Protein AF-B7IIG4-F1 (afdb_monomer_lite)

Structure (mmCIF, N/CA/C/O backbone):
data_AF-B7IIG4-F1
#
_entry.id   AF-B7IIG4-F1
#
loop_
_atom_site.group_PDB
_atom_site.id
_atom_site.type_symbol
_atom_site.label_atom_id
_atom_site.label_alt_id
_atom_site.label_comp_id
_atom_site.label_asym_id
_atom_site.label_entity_id
_atom_site.label_seq_id
_atom_site.pdbx_PDB_ins_code
_atom_site.Cartn_x
_atom_site.Cartn_y
_atom_site.Cartn_z
_atom_site.occupancy
_atom_site.B_iso_or_equiv
_atom_site.auth_seq_id
_atom_site.auth_comp_id
_atom_site.auth_asym_id
_atom_site.auth_atom_id
_atom_site.pdbx_PDB_model_num
ATOM 1 N N . MET A 1 1 ? 17.057 -12.078 -2.346 1.00 82.81 1 MET A N 1
ATOM 2 C CA . MET A 1 1 ? 15.701 -12.049 -1.763 1.00 82.81 1 MET A CA 1
ATOM 3 C C . MET A 1 1 ? 15.748 -11.165 -0.547 1.00 82.81 1 MET A C 1
ATOM 5 O O . MET A 1 1 ? 16.551 -11.424 0.345 1.00 82.81 1 MET A O 1
ATOM 9 N N . TYR A 1 2 ? 14.882 -10.170 -0.540 1.00 86.12 2 TYR A N 1
ATOM 10 C CA . TYR A 1 2 ? 14.729 -9.202 0.522 1.00 86.12 2 TYR A CA 1
ATOM 11 C C . TYR A 1 2 ? 13.245 -9.091 0.898 1.00 86.12 2 TYR A C 1
ATOM 13 O O . TYR A 1 2 ? 12.359 -9.374 0.085 1.00 86.12 2 TYR A O 1
ATOM 21 N N . VAL A 1 3 ? 12.976 -8.791 2.170 1.00 89.12 3 VAL A N 1
ATOM 22 C CA . VAL A 1 3 ? 11.617 -8.622 2.689 1.00 89.12 3 VAL A CA 1
ATOM 23 C C . VAL A 1 3 ? 11.597 -7.425 3.622 1.00 89.12 3 VAL A C 1
ATOM 25 O O . VAL A 1 3 ? 12.210 -7.466 4.690 1.00 89.12 3 VAL A O 1
ATOM 28 N N . TYR A 1 4 ? 10.823 -6.410 3.252 1.00 90.12 4 TYR A N 1
ATOM 29 C CA . TYR A 1 4 ? 10.506 -5.282 4.119 1.00 90.12 4 TYR A CA 1
ATOM 30 C C . TYR A 1 4 ? 9.110 -5.456 4.719 1.00 90.12 4 TYR A C 1
ATOM 32 O O . TYR A 1 4 ? 8.182 -5.952 4.073 1.00 90.12 4 TYR A O 1
ATOM 40 N N . ILE A 1 5 ? 8.962 -5.057 5.984 1.00 93.44 5 ILE A N 1
ATOM 41 C CA . ILE A 1 5 ? 7.714 -5.177 6.731 1.00 93.44 5 ILE A CA 1
ATOM 42 C C . ILE A 1 5 ? 7.392 -3.845 7.397 1.00 93.44 5 ILE A C 1
ATOM 44 O O . ILE A 1 5 ? 8.196 -3.308 8.157 1.00 93.44 5 ILE A O 1
ATOM 48 N N . GLY A 1 6 ? 6.167 -3.369 7.191 1.00 93.62 6 GLY A N 1
ATOM 49 C CA . GLY A 1 6 ? 5.670 -2.150 7.810 1.00 93.62 6 GLY A CA 1
ATOM 50 C C . GLY A 1 6 ? 4.236 -2.279 8.307 1.00 93.62 6 GLY A C 1
ATOM 51 O O . GLY A 1 6 ? 3.466 -3.146 7.895 1.00 93.62 6 GLY A O 1
ATOM 52 N N . ASN A 1 7 ? 3.859 -1.413 9.238 1.00 94.25 7 ASN A N 1
ATOM 53 C CA . ASN A 1 7 ? 2.517 -1.350 9.796 1.00 94.25 7 ASN A CA 1
ATOM 54 C C . ASN A 1 7 ? 1.768 -0.143 9.232 1.00 94.25 7 ASN A C 1
ATOM 56 O O . ASN A 1 7 ? 2.245 0.985 9.332 1.00 94.25 7 ASN A O 1
ATOM 60 N N . VAL A 1 8 ? 0.567 -0.340 8.697 1.00 95.00 8 VAL A N 1
ATOM 61 C CA . VAL A 1 8 ? -0.238 0.768 8.178 1.00 95.00 8 VAL A CA 1
ATOM 62 C C . VAL A 1 8 ? -1.647 0.753 8.754 1.00 95.00 8 VAL A C 1
ATOM 64 O O . VAL A 1 8 ? -2.342 -0.266 8.785 1.00 95.00 8 VAL A O 1
ATOM 67 N N . LYS A 1 9 ? -2.086 1.926 9.214 1.00 94.81 9 LYS A N 1
ATOM 68 C CA . LYS A 1 9 ? -3.455 2.172 9.663 1.00 94.81 9 LYS A CA 1
ATOM 69 C C . LYS A 1 9 ? -4.178 3.007 8.616 1.00 94.81 9 LYS A C 1
ATOM 71 O O . LYS A 1 9 ? -3.787 4.139 8.351 1.00 94.81 9 LYS A O 1
ATOM 76 N N . ILE A 1 10 ? -5.271 2.470 8.086 1.00 93.88 10 ILE A N 1
ATOM 77 C CA . ILE A 1 10 ? -6.146 3.155 7.131 1.00 93.88 10 ILE A CA 1
ATOM 78 C C . ILE A 1 10 ? -7.539 3.212 7.756 1.00 93.88 10 ILE A C 1
ATOM 80 O O . ILE A 1 10 ? -8.202 2.183 7.941 1.00 93.88 10 ILE A O 1
ATOM 84 N N . ARG A 1 11 ? -7.965 4.413 8.165 1.00 90.31 11 ARG A N 1
ATOM 85 C CA . ARG A 1 11 ? -9.134 4.628 9.043 1.00 90.31 11 ARG A CA 1
ATOM 86 C C . ARG A 1 11 ? -9.069 3.734 10.289 1.00 90.31 11 ARG A C 1
ATOM 88 O O . ARG A 1 11 ? -8.120 3.817 11.060 1.00 90.31 11 ARG A O 1
ATOM 95 N N . ASN A 1 12 ? -10.062 2.865 10.483 1.00 90.94 12 ASN A N 1
ATOM 96 C CA . ASN A 1 12 ? -10.166 1.938 11.614 1.00 90.94 12 ASN A CA 1
ATOM 97 C C . ASN A 1 12 ? -9.724 0.513 11.237 1.00 90.94 12 ASN A C 1
ATOM 99 O O . ASN A 1 12 ? -10.169 -0.458 11.845 1.00 90.94 12 ASN A O 1
ATOM 103 N N . ARG A 1 13 ? -8.903 0.370 10.193 1.00 94.62 13 ARG A N 1
ATOM 104 C CA . ARG A 1 13 ? -8.348 -0.911 9.747 1.00 94.62 13 ARG A CA 1
ATOM 105 C C . ARG A 1 13 ? -6.835 -0.863 9.857 1.00 94.62 13 ARG A C 1
ATOM 107 O O . ARG A 1 13 ? -6.228 0.175 9.605 1.00 94.62 13 ARG A O 1
ATOM 114 N N . PHE A 1 14 ? -6.257 -1.999 10.210 1.00 96.88 14 PHE A N 1
ATOM 115 C CA . PHE A 1 14 ? -4.827 -2.163 10.393 1.00 96.88 14 PHE A CA 1
ATOM 116 C C . PHE A 1 14 ? -4.338 -3.223 9.419 1.00 96.88 14 PHE A C 1
ATOM 118 O O . PHE A 1 14 ? -5.029 -4.219 9.179 1.00 96.88 14 PHE A O 1
ATOM 125 N N . PHE A 1 15 ? -3.163 -2.993 8.851 1.00 97.25 15 PHE A N 1
ATOM 126 C CA . PHE A 1 15 ? -2.540 -3.904 7.912 1.00 97.25 15 PHE A CA 1
ATOM 127 C C . PHE A 1 15 ? -1.053 -4.045 8.223 1.00 97.25 15 PHE A C 1
ATOM 129 O O . PHE A 1 15 ? -0.393 -3.080 8.610 1.00 97.25 15 PHE A O 1
ATOM 136 N N . LEU A 1 16 ? -0.548 -5.256 8.023 1.00 96.88 16 LEU A N 1
ATOM 137 C CA . LEU A 1 16 ? 0.864 -5.521 7.823 1.00 96.88 16 LEU A CA 1
ATOM 138 C C . LEU A 1 16 ? 1.144 -5.397 6.325 1.00 96.88 16 LEU A C 1
ATOM 140 O O . LEU A 1 16 ? 0.565 -6.142 5.534 1.00 96.88 16 LEU A O 1
ATOM 144 N N . LEU A 1 17 ? 1.984 -4.448 5.944 1.00 96.00 17 LEU A N 1
ATOM 145 C CA . LEU A 1 17 ? 2.541 -4.346 4.605 1.00 96.00 17 LEU A CA 1
ATOM 146 C C . LEU A 1 17 ? 3.790 -5.219 4.553 1.00 96.00 17 LEU A C 1
ATOM 148 O O . LEU A 1 17 ? 4.648 -5.115 5.428 1.00 96.00 17 LEU A O 1
ATOM 152 N N . VAL A 1 18 ? 3.873 -6.072 3.539 1.00 95.25 18 VAL A N 1
ATOM 153 C CA . VAL A 1 18 ? 5.060 -6.866 3.226 1.00 95.25 18 VAL A CA 1
ATOM 154 C C . VAL A 1 18 ? 5.473 -6.550 1.791 1.00 95.25 18 VAL A C 1
ATOM 156 O O . VAL A 1 18 ? 4.686 -6.807 0.879 1.00 95.25 18 VAL A O 1
ATOM 159 N N . LYS A 1 19 ? 6.675 -5.997 1.598 1.00 92.94 19 LYS A N 1
ATOM 160 C CA . LYS A 1 19 ? 7.352 -5.950 0.292 1.00 92.94 19 LYS A CA 1
ATOM 161 C C . LYS A 1 19 ? 8.148 -7.240 0.159 1.00 92.94 19 LYS A C 1
ATOM 163 O O . LYS A 1 19 ? 8.873 -7.620 1.080 1.00 92.94 19 LYS A O 1
ATOM 168 N N . ILE A 1 20 ? 7.963 -7.937 -0.951 1.00 91.06 20 ILE A N 1
ATOM 169 C CA . ILE A 1 20 ? 8.730 -9.124 -1.314 1.00 91.06 20 ILE A CA 1
ATOM 170 C C . ILE A 1 20 ? 9.510 -8.767 -2.560 1.00 91.06 20 ILE A C 1
ATOM 172 O O . ILE A 1 20 ? 8.905 -8.442 -3.580 1.00 91.06 20 ILE A O 1
ATOM 176 N N . GLU A 1 21 ? 10.824 -8.907 -2.473 1.00 90.25 21 GLU A N 1
ATOM 177 C CA . GLU A 1 21 ? 11.713 -8.641 -3.587 1.00 90.25 21 GLU A CA 1
ATOM 178 C C . GLU A 1 21 ? 12.645 -9.829 -3.823 1.00 90.25 21 GLU A C 1
ATOM 180 O O . GLU A 1 21 ? 13.285 -10.370 -2.907 1.00 90.25 21 GLU A O 1
ATOM 185 N N . VAL A 1 22 ? 12.686 -10.301 -5.063 1.00 91.88 22 VAL A N 1
ATOM 186 C CA . VAL A 1 22 ? 13.485 -11.454 -5.466 1.00 91.88 22 VAL A CA 1
ATOM 187 C C . VAL A 1 22 ? 14.119 -11.179 -6.815 1.00 91.88 22 VAL A C 1
ATOM 189 O O . VAL A 1 22 ? 13.447 -11.253 -7.837 1.00 91.88 22 VAL A O 1
ATOM 192 N N . GLU A 1 23 ? 15.434 -11.001 -6.812 1.00 92.81 23 GLU A N 1
ATOM 193 C CA . GLU A 1 23 ? 16.239 -10.972 -8.027 1.00 92.81 23 GLU A CA 1
ATOM 194 C C . GLU A 1 23 ? 17.182 -12.178 -8.083 1.00 92.81 23 GLU A C 1
ATOM 196 O O . GLU A 1 23 ? 18.032 -12.372 -7.209 1.00 92.81 23 GLU A O 1
ATOM 201 N N . VAL A 1 24 ? 17.004 -13.037 -9.092 1.00 95.19 24 VAL A N 1
ATOM 202 C CA . VAL A 1 24 ? 17.863 -14.201 -9.355 1.00 95.19 24 VAL A CA 1
ATOM 203 C C . VAL A 1 24 ? 17.999 -14.410 -10.864 1.00 95.19 24 VAL A C 1
ATOM 205 O O . VAL A 1 24 ? 17.063 -14.840 -11.540 1.00 95.19 24 VAL A O 1
ATOM 208 N N . GLY A 1 25 ? 19.194 -14.164 -11.405 1.00 94.19 25 GLY A N 1
ATOM 209 C CA . GLY A 1 25 ? 19.458 -14.311 -12.838 1.00 94.19 25 GLY A CA 1
ATOM 210 C C . GLY A 1 25 ? 18.644 -13.312 -13.662 1.00 94.19 25 GLY A C 1
ATOM 211 O O . GLY A 1 25 ? 18.840 -12.112 -13.533 1.00 94.19 25 GLY A O 1
ATOM 212 N N . ASN A 1 26 ? 17.746 -13.807 -14.516 1.00 94.31 26 ASN A N 1
ATOM 213 C CA . ASN A 1 26 ? 16.831 -12.990 -15.323 1.00 94.31 26 ASN A CA 1
ATOM 214 C C . ASN A 1 26 ? 15.415 -12.884 -14.724 1.00 94.31 26 ASN A C 1
ATOM 216 O O . ASN A 1 26 ? 14.489 -12.474 -15.424 1.00 94.31 26 ASN A O 1
ATOM 220 N N . VAL A 1 27 ? 15.229 -13.316 -13.475 1.00 92.81 27 VAL A N 1
ATOM 221 C CA . VAL A 1 27 ? 13.958 -13.227 -12.753 1.00 92.81 27 VAL A CA 1
ATOM 222 C C . VAL A 1 27 ? 14.059 -12.100 -11.737 1.00 92.81 27 VAL A C 1
ATOM 224 O O . VAL A 1 27 ? 14.892 -12.180 -10.839 1.00 92.81 27 VAL A O 1
ATOM 227 N N . ALA A 1 28 ? 13.183 -11.107 -11.871 1.00 91.25 28 ALA A N 1
ATOM 228 C CA . ALA A 1 28 ? 12.936 -10.064 -10.884 1.00 91.25 28 ALA A CA 1
ATOM 229 C C . ALA A 1 28 ? 11.454 -10.122 -10.484 1.00 91.25 28 ALA A C 1
ATOM 231 O O . ALA A 1 28 ? 10.572 -10.175 -11.347 1.00 91.25 28 ALA A O 1
ATOM 232 N N . ILE A 1 29 ? 11.183 -10.191 -9.184 1.00 88.56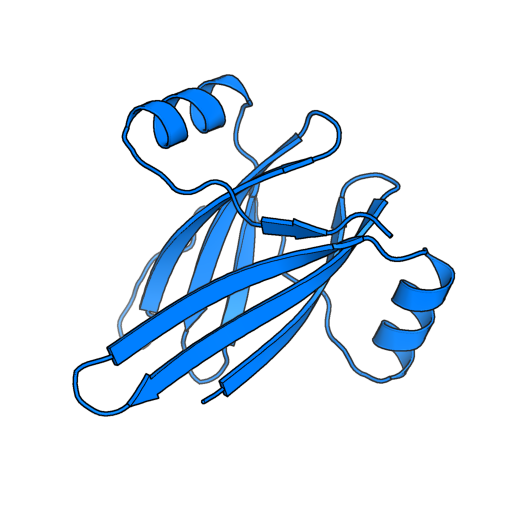 29 ILE A N 1
ATOM 233 C CA . ILE A 1 29 ? 9.838 -10.159 -8.607 1.00 88.56 29 ILE A CA 1
ATOM 234 C C . ILE A 1 29 ? 9.831 -9.064 -7.564 1.00 88.56 29 ILE A C 1
ATOM 236 O O . ILE A 1 29 ? 10.612 -9.130 -6.621 1.00 88.56 29 ILE A O 1
ATOM 240 N N . GLU A 1 30 ? 8.882 -8.149 -7.698 1.00 89.62 30 GLU A N 1
ATOM 241 C CA . GLU A 1 30 ? 8.614 -7.129 -6.703 1.00 89.62 30 GLU A CA 1
ATOM 242 C C . GLU A 1 30 ? 7.102 -7.030 -6.466 1.00 89.62 30 GLU A C 1
ATOM 244 O O . GLU A 1 30 ? 6.301 -6.772 -7.381 1.00 89.62 30 GLU A O 1
ATOM 249 N N . GLU A 1 31 ? 6.698 -7.325 -5.232 1.00 89.25 31 GLU A N 1
ATOM 250 C CA . GLU A 1 31 ? 5.296 -7.440 -4.845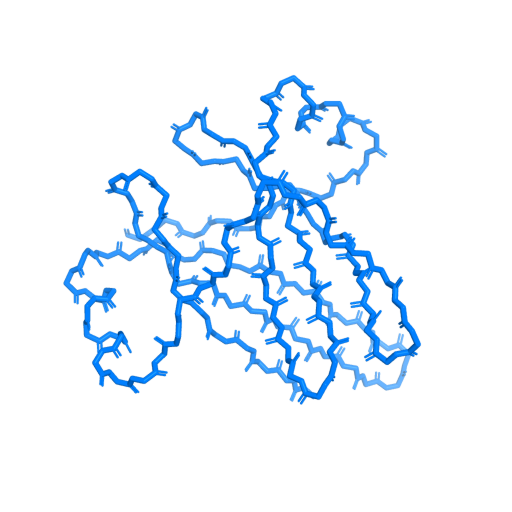 1.00 89.25 31 GLU A CA 1
ATOM 251 C C . GLU A 1 31 ? 5.030 -6.832 -3.469 1.00 89.25 31 GLU A C 1
ATOM 253 O O . GLU A 1 31 ? 5.725 -7.110 -2.492 1.00 89.25 31 GLU A O 1
ATOM 258 N N . PHE A 1 32 ? 3.946 -6.060 -3.381 1.00 94.31 32 PHE A N 1
ATOM 259 C CA . PHE A 1 32 ? 3.457 -5.472 -2.138 1.00 94.31 32 PHE A CA 1
ATOM 260 C C . PHE A 1 32 ? 2.168 -6.169 -1.704 1.00 94.31 32 PHE A C 1
ATOM 262 O O . PHE A 1 32 ? 1.145 -6.149 -2.402 1.00 94.31 32 PHE A O 1
ATOM 269 N N . VAL A 1 33 ? 2.198 -6.761 -0.511 1.00 95.94 33 VAL A N 1
ATOM 270 C CA . VAL A 1 33 ? 1.081 -7.510 0.067 1.00 95.94 33 VAL A CA 1
ATOM 271 C C . VAL A 1 33 ? 0.598 -6.833 1.344 1.00 95.94 33 VAL A C 1
ATOM 273 O O . VAL A 1 33 ? 1.347 -6.653 2.299 1.00 95.94 33 VAL A O 1
ATOM 276 N N . PHE A 1 34 ? -0.691 -6.503 1.383 1.00 97.31 34 PHE A N 1
ATOM 277 C CA . PHE A 1 34 ? -1.361 -5.914 2.538 1.00 97.31 34 PHE A CA 1
ATOM 278 C C . PHE A 1 34 ? -2.166 -6.985 3.272 1.00 97.31 34 PHE A C 1
ATOM 280 O O . PHE A 1 34 ? -3.238 -7.400 2.829 1.00 97.31 34 PHE A O 1
ATOM 287 N N . ILE A 1 35 ? -1.677 -7.430 4.423 1.00 97.56 35 ILE A N 1
ATOM 288 C CA . ILE A 1 35 ? -2.338 -8.438 5.252 1.00 97.56 35 ILE A CA 1
ATOM 289 C C . ILE A 1 35 ? -3.144 -7.721 6.325 1.00 97.56 35 ILE A C 1
ATOM 291 O O . ILE A 1 35 ? -2.585 -7.014 7.160 1.00 97.56 35 ILE A O 1
ATOM 295 N N . ARG A 1 36 ? -4.465 -7.896 6.331 1.00 97.38 36 ARG A N 1
ATOM 296 C CA . ARG A 1 36 ? -5.323 -7.323 7.370 1.00 97.38 36 ARG A CA 1
ATOM 297 C C . ARG A 1 36 ? -4.967 -7.929 8.726 1.00 97.38 36 ARG A C 1
ATOM 299 O O . ARG A 1 36 ? -4.892 -9.144 8.863 1.00 97.38 36 ARG A O 1
ATOM 306 N N . ILE A 1 37 ? -4.791 -7.077 9.727 1.00 97.44 37 ILE A N 1
ATOM 307 C CA . ILE A 1 37 ? -4.502 -7.476 11.105 1.00 97.44 37 ILE A CA 1
ATOM 308 C C . ILE A 1 37 ? -5.451 -6.766 12.070 1.00 97.44 37 ILE A C 1
ATOM 310 O O . ILE A 1 37 ? -6.091 -5.761 11.739 1.00 97.44 37 ILE A O 1
ATOM 314 N N . SER A 1 38 ? -5.568 -7.306 13.275 1.00 97.12 38 SER A N 1
ATOM 315 C CA . SER A 1 38 ? -6.258 -6.645 14.377 1.00 97.12 38 SER A CA 1
ATOM 316 C C . SER A 1 38 ? -5.452 -5.453 14.901 1.00 97.12 38 SER A C 1
ATOM 318 O O . SER A 1 38 ? -4.235 -5.362 14.733 1.00 97.12 38 SER A O 1
ATOM 320 N N . GLU A 1 39 ? -6.127 -4.542 15.604 1.00 96.94 39 GLU A N 1
ATOM 321 C CA . GLU A 1 39 ? -5.447 -3.461 16.325 1.00 96.94 39 GLU A CA 1
ATOM 322 C C . GLU A 1 39 ? -4.444 -4.003 17.354 1.00 96.94 39 GLU A C 1
ATOM 324 O O . GLU A 1 39 ? -3.366 -3.437 17.527 1.00 96.94 39 GLU A O 1
ATOM 329 N N . GLN A 1 40 ? -4.786 -5.108 18.024 1.00 97.50 40 GLN A N 1
ATOM 330 C CA . GLN A 1 40 ? -3.919 -5.730 19.019 1.00 97.50 40 GLN A CA 1
ATOM 331 C C . GLN A 1 40 ? -2.630 -6.254 18.378 1.00 97.50 40 GLN A C 1
ATOM 333 O O . GLN A 1 40 ? -1.548 -5.954 18.873 1.00 97.50 40 GLN A O 1
ATOM 338 N N . GLU A 1 41 ? -2.731 -6.972 17.255 1.00 97.81 41 GLU A N 1
ATOM 339 C CA . GLU A 1 41 ? -1.565 -7.431 16.488 1.00 97.81 41 GLU A CA 1
ATOM 340 C C . GLU A 1 41 ? -0.724 -6.248 16.001 1.00 97.81 41 GLU A C 1
ATOM 342 O O . GLU A 1 41 ? 0.495 -6.259 16.155 1.00 97.81 41 GLU A O 1
ATOM 347 N N . ALA A 1 42 ? -1.361 -5.189 15.493 1.00 96.75 42 ALA A N 1
ATOM 348 C CA . ALA A 1 42 ? -0.654 -3.993 15.050 1.00 96.75 42 ALA A CA 1
ATOM 349 C C . ALA A 1 42 ? 0.145 -3.338 16.188 1.00 96.75 42 ALA A C 1
ATOM 351 O O . ALA A 1 42 ? 1.304 -2.972 16.001 1.00 96.75 42 ALA A O 1
ATOM 352 N N . ARG A 1 43 ? -0.447 -3.224 17.382 1.00 96.44 43 ARG A N 1
ATOM 353 C CA . ARG A 1 43 ? 0.238 -2.710 18.578 1.00 96.44 43 ARG A CA 1
ATOM 354 C C . ARG A 1 43 ? 1.394 -3.612 19.000 1.00 96.44 43 ARG A C 1
ATOM 356 O O . ARG A 1 43 ? 2.465 -3.097 19.302 1.00 96.44 43 ARG A O 1
ATOM 363 N N . THR A 1 44 ? 1.201 -4.930 18.992 1.00 97.75 44 THR A N 1
ATOM 364 C CA . THR A 1 44 ? 2.263 -5.893 19.312 1.00 97.75 44 THR A CA 1
ATOM 365 C C . THR A 1 44 ? 3.445 -5.765 18.350 1.00 97.75 44 THR A C 1
ATOM 367 O O . THR A 1 44 ? 4.584 -5.723 18.804 1.00 97.75 44 THR A O 1
ATOM 370 N N . LEU A 1 45 ? 3.191 -5.627 17.046 1.00 96.50 45 LEU A N 1
ATOM 371 C CA . LEU A 1 45 ? 4.241 -5.441 16.039 1.00 96.50 45 LEU A CA 1
ATOM 372 C C . LEU A 1 45 ? 4.996 -4.119 16.221 1.00 96.50 45 LEU A C 1
ATOM 374 O O . LEU A 1 45 ? 6.221 -4.109 16.152 1.00 96.50 45 LEU A O 1
ATOM 378 N N . LEU A 1 46 ? 4.283 -3.028 16.525 1.00 94.81 46 LEU A N 1
ATOM 379 C CA . LEU A 1 46 ? 4.902 -1.732 16.826 1.00 94.81 46 LEU A CA 1
ATOM 380 C C . LEU A 1 46 ? 5.821 -1.805 18.054 1.00 94.81 46 LEU A C 1
ATOM 382 O O . LEU A 1 46 ? 6.922 -1.267 18.030 1.00 94.81 46 LEU A O 1
ATOM 386 N N . VAL A 1 47 ? 5.393 -2.489 19.121 1.00 96.31 47 VAL A N 1
ATOM 387 C CA . VAL A 1 47 ? 6.230 -2.721 20.315 1.00 96.31 47 VAL A CA 1
ATOM 388 C C . VAL A 1 47 ? 7.443 -3.595 19.984 1.00 96.31 47 VAL A C 1
ATOM 390 O O . VAL A 1 47 ? 8.513 -3.391 20.548 1.00 96.31 47 VAL A O 1
ATOM 393 N N . GLY A 1 48 ? 7.291 -4.533 19.047 1.00 95.50 48 GLY A N 1
ATOM 394 C CA . GLY A 1 48 ? 8.373 -5.369 18.527 1.00 95.50 48 GLY A CA 1
ATOM 395 C C . GLY A 1 48 ? 9.345 -4.657 17.578 1.00 95.50 48 GLY A C 1
ATOM 396 O O . GLY A 1 48 ? 10.261 -5.305 17.085 1.00 95.50 48 GLY A O 1
ATOM 397 N N . GLY A 1 49 ? 9.163 -3.358 17.314 1.00 93.81 49 GLY A N 1
ATOM 398 C CA . GLY A 1 49 ? 10.063 -2.555 16.481 1.00 93.81 49 GLY A CA 1
ATOM 399 C C . GLY A 1 49 ? 9.698 -2.488 14.996 1.00 93.81 49 GLY A C 1
ATOM 400 O O . GLY A 1 49 ? 10.405 -1.824 14.243 1.00 93.81 49 GLY A O 1
ATOM 401 N N . ILE A 1 50 ? 8.595 -3.108 14.560 1.00 93.31 50 ILE A N 1
ATOM 402 C CA . ILE A 1 50 ? 8.099 -2.942 13.186 1.00 93.31 50 ILE A CA 1
ATOM 403 C C . ILE A 1 50 ? 7.556 -1.525 13.027 1.00 93.31 50 ILE A C 1
ATOM 405 O O . ILE A 1 50 ? 6.630 -1.125 13.737 1.00 93.31 50 ILE A O 1
ATOM 409 N N . GLN A 1 51 ? 8.130 -0.768 12.097 1.00 90.25 51 GLN A N 1
ATOM 410 C CA . GLN A 1 51 ? 7.808 0.643 11.919 1.00 90.25 51 GLN A CA 1
ATOM 411 C C . GLN A 1 51 ? 6.454 0.858 11.238 1.00 90.25 51 GLN A C 1
ATOM 413 O O . GLN A 1 51 ? 5.848 -0.059 10.680 1.00 90.25 51 GLN A O 1
ATOM 418 N N . ARG A 1 52 ? 5.954 2.095 11.305 1.00 92.00 52 ARG A N 1
ATOM 419 C CA . ARG A 1 52 ? 4.775 2.496 10.535 1.00 92.00 52 ARG A CA 1
ATOM 420 C C . ARG A 1 52 ? 5.191 2.864 9.119 1.00 92.00 52 ARG A C 1
ATOM 422 O O . ARG A 1 52 ? 6.169 3.580 8.967 1.00 92.00 52 ARG A O 1
ATOM 429 N N . CYS A 1 53 ? 4.412 2.446 8.129 1.00 91.88 53 CYS A N 1
ATOM 430 C CA . CYS A 1 53 ? 4.568 2.947 6.766 1.00 91.88 53 CYS A CA 1
ATOM 431 C C . CYS A 1 53 ? 4.189 4.429 6.696 1.00 91.88 53 CYS A C 1
ATOM 433 O O . CYS A 1 53 ? 3.288 4.885 7.417 1.00 91.88 53 CYS A O 1
ATOM 435 N N . THR A 1 54 ? 4.808 5.152 5.770 1.00 92.75 54 THR A N 1
ATOM 436 C CA . THR A 1 54 ? 4.492 6.556 5.526 1.00 92.75 54 THR A CA 1
ATOM 437 C C . THR A 1 54 ? 3.238 6.699 4.672 1.00 92.75 54 THR A C 1
ATOM 439 O O . THR A 1 54 ? 3.090 6.097 3.610 1.00 92.75 54 THR A O 1
ATOM 442 N N . ILE A 1 55 ? 2.314 7.543 5.140 1.00 93.81 55 ILE A N 1
ATOM 443 C CA . ILE A 1 55 ? 1.210 8.064 4.331 1.00 93.81 55 ILE A CA 1
ATOM 444 C C . ILE A 1 55 ? 1.508 9.537 4.077 1.00 93.81 55 ILE A C 1
ATOM 446 O O . ILE A 1 55 ? 1.523 10.338 5.012 1.00 93.81 55 ILE A O 1
ATOM 450 N N . SER A 1 56 ? 1.733 9.891 2.816 1.00 94.19 56 SER A N 1
ATOM 451 C CA . SER A 1 56 ? 2.116 11.240 2.404 1.00 94.19 56 SER A CA 1
ATOM 452 C C . SER A 1 56 ? 1.079 11.829 1.458 1.00 94.19 56 SER A C 1
ATOM 454 O O . SER A 1 56 ? 0.612 11.166 0.541 1.00 94.19 56 SER A O 1
ATOM 456 N N . ASN A 1 57 ? 0.747 13.108 1.629 1.00 93.44 57 ASN A N 1
ATOM 457 C CA . ASN A 1 57 ? -0.106 13.829 0.675 1.00 93.44 57 ASN A CA 1
ATOM 458 C C . ASN A 1 57 ? 0.656 14.276 -0.585 1.00 93.44 57 ASN A C 1
ATOM 460 O O . ASN A 1 57 ? 0.061 14.857 -1.493 1.00 93.44 57 ASN A O 1
ATOM 464 N N . CYS A 1 58 ? 1.965 14.037 -0.630 1.00 91.56 58 CYS A N 1
ATOM 465 C CA . CYS A 1 58 ? 2.839 14.405 -1.731 1.00 91.56 58 CYS A CA 1
ATOM 466 C C . CYS A 1 58 ? 3.402 13.143 -2.378 1.00 91.56 58 CYS A C 1
ATOM 468 O O . CYS A 1 58 ? 3.887 12.255 -1.677 1.00 91.56 58 CYS A O 1
ATOM 470 N N . ILE A 1 59 ? 3.382 13.103 -3.711 1.00 92.19 59 ILE A N 1
ATOM 471 C CA . ILE A 1 59 ? 4.075 12.064 -4.475 1.00 92.19 59 ILE A CA 1
ATOM 472 C C . ILE A 1 59 ? 5.586 12.228 -4.234 1.00 92.19 59 ILE A C 1
A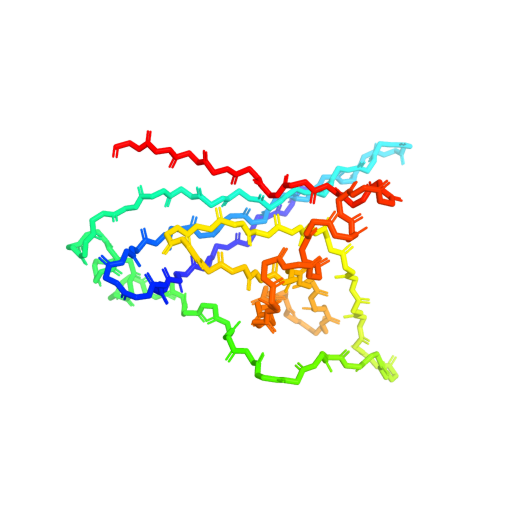TOM 474 O O . ILE A 1 59 ? 6.086 13.343 -4.451 1.00 92.19 59 ILE A O 1
ATOM 478 N N . PRO A 1 60 ? 6.292 11.179 -3.767 1.00 91.25 60 PRO A N 1
ATOM 479 C CA . PRO A 1 60 ? 7.743 11.221 -3.615 1.00 91.25 60 PRO A CA 1
ATOM 480 C C . PRO A 1 60 ? 8.408 11.503 -4.968 1.00 91.25 60 PRO A C 1
ATOM 482 O O . PRO A 1 60 ? 7.859 11.195 -6.026 1.00 91.25 60 PRO A O 1
ATOM 485 N N . ARG A 1 61 ? 9.564 12.167 -4.947 1.00 90.94 61 ARG A N 1
ATOM 486 C CA . ARG A 1 61 ? 10.302 12.518 -6.164 1.00 90.94 61 ARG A CA 1
ATOM 487 C C . ARG A 1 61 ? 11.682 11.908 -6.100 1.00 90.94 61 ARG A C 1
ATOM 489 O O . ARG A 1 61 ? 12.397 12.154 -5.129 1.00 90.94 61 ARG A O 1
ATOM 496 N N . SER A 1 62 ? 12.048 11.206 -7.163 1.00 90.62 62 SER A N 1
ATOM 497 C CA . SER A 1 62 ? 13.413 10.741 -7.340 1.00 90.62 62 SER A CA 1
ATOM 498 C C . SER A 1 62 ? 14.381 11.920 -7.341 1.00 90.62 62 SER A C 1
ATOM 500 O O . SER A 1 62 ? 14.076 12.995 -7.873 1.00 90.62 62 SER A O 1
ATOM 502 N N . HIS A 1 63 ? 15.534 11.711 -6.729 1.00 86.94 63 HIS A N 1
ATOM 503 C CA . HIS A 1 63 ? 16.695 12.596 -6.763 1.00 86.94 63 HIS A CA 1
ATOM 504 C C . HIS A 1 63 ? 17.951 11.737 -6.566 1.00 86.94 63 HIS A C 1
ATOM 506 O O . HIS A 1 63 ? 17.812 10.526 -6.483 1.00 86.94 63 HIS A O 1
ATOM 512 N N . ASP A 1 64 ? 19.136 12.350 -6.555 1.00 84.31 64 ASP A N 1
ATOM 513 C CA . ASP A 1 64 ? 20.441 11.687 -6.736 1.00 84.31 64 ASP A CA 1
ATOM 514 C C . ASP A 1 64 ? 20.564 10.267 -6.146 1.00 84.31 64 ASP A C 1
ATOM 516 O O . ASP A 1 64 ? 20.893 9.353 -6.897 1.00 84.31 64 ASP A O 1
ATOM 520 N N . ASP A 1 65 ? 20.224 10.079 -4.866 1.00 85.50 65 ASP A N 1
ATOM 521 C CA . ASP A 1 65 ? 20.344 8.796 -4.151 1.00 85.50 65 ASP A CA 1
ATOM 522 C C . ASP A 1 65 ? 18.982 8.197 -3.726 1.00 85.50 65 ASP A C 1
ATOM 524 O O . ASP A 1 65 ? 18.935 7.334 -2.857 1.00 85.50 65 ASP A O 1
ATOM 528 N N . LEU A 1 66 ? 17.867 8.682 -4.292 1.00 86.38 66 LEU A N 1
ATOM 529 C CA . LEU A 1 66 ? 16.511 8.221 -3.973 1.00 86.38 66 LEU A CA 1
ATOM 530 C C . LEU A 1 66 ? 15.788 7.745 -5.235 1.00 86.38 66 LEU A C 1
ATOM 532 O O . LEU A 1 66 ? 15.349 8.557 -6.065 1.00 86.38 66 LEU A O 1
ATOM 536 N N . GLU A 1 67 ? 15.586 6.439 -5.340 1.00 90.38 67 GLU A N 1
ATOM 537 C CA . GLU A 1 67 ? 14.746 5.826 -6.359 1.00 90.38 67 GLU A CA 1
ATOM 538 C C . GLU A 1 67 ? 13.283 5.810 -5.901 1.00 90.38 67 GLU A C 1
ATOM 540 O O . GLU A 1 67 ? 12.961 5.711 -4.718 1.00 90.38 67 GLU A O 1
ATOM 545 N N . VAL A 1 68 ? 12.367 6.024 -6.848 1.00 93.50 68 VAL A N 1
ATOM 546 C CA . VAL A 1 68 ? 10.928 6.066 -6.565 1.00 93.50 68 VAL A CA 1
ATOM 547 C C . VAL A 1 68 ? 10.206 5.316 -7.666 1.00 93.50 68 VAL A C 1
ATOM 549 O O . VAL A 1 68 ? 10.110 5.811 -8.794 1.00 93.50 68 VAL A O 1
ATOM 552 N N . GLU A 1 69 ? 9.633 4.169 -7.325 1.00 93.25 69 GLU A N 1
ATOM 553 C CA . GLU A 1 69 ? 8.865 3.347 -8.249 1.00 93.25 69 GLU A CA 1
ATOM 554 C C . GLU A 1 69 ? 7.385 3.302 -7.861 1.00 93.25 69 GLU A C 1
ATOM 556 O O . GLU A 1 69 ? 7.007 3.164 -6.701 1.00 93.25 69 GLU A O 1
ATOM 561 N N . PHE A 1 70 ? 6.499 3.434 -8.851 1.00 94.81 70 PHE A N 1
ATOM 562 C CA . PHE A 1 70 ? 5.069 3.222 -8.648 1.00 94.81 70 PHE A CA 1
ATOM 563 C C . PHE A 1 70 ? 4.718 1.739 -8.803 1.00 94.81 70 PHE A C 1
ATOM 565 O O . PHE A 1 70 ? 4.722 1.209 -9.913 1.00 94.81 70 PHE A O 1
ATOM 572 N N . ILE A 1 71 ? 4.298 1.102 -7.710 1.00 94.69 71 ILE A N 1
ATOM 573 C CA . ILE A 1 71 ? 4.099 -0.351 -7.664 1.00 94.69 71 ILE A CA 1
ATOM 574 C C . ILE A 1 71 ? 2.671 -0.759 -8.020 1.00 94.69 71 ILE A C 1
ATOM 576 O O . ILE A 1 71 ? 2.435 -1.623 -8.877 1.00 94.69 71 ILE A O 1
ATOM 580 N N . CYS A 1 72 ? 1.692 -0.187 -7.315 1.00 96.81 72 CYS A N 1
ATOM 581 C CA . CYS A 1 72 ? 0.302 -0.614 -7.410 1.00 96.81 72 CYS A CA 1
ATOM 582 C C . CYS A 1 72 ? -0.687 0.410 -6.840 1.00 96.81 72 CYS A C 1
ATOM 584 O O . CYS A 1 72 ? -0.345 1.369 -6.147 1.00 96.81 72 CYS A O 1
ATOM 586 N N . VAL A 1 73 ? -1.967 0.176 -7.128 1.00 98.25 73 VAL A N 1
ATOM 587 C CA . VAL A 1 73 ? -3.098 0.898 -6.547 1.00 98.25 73 VAL A CA 1
ATOM 588 C C . VAL A 1 73 ? -3.720 0.065 -5.428 1.00 98.25 73 VAL A C 1
ATOM 590 O O . VAL A 1 73 ? -4.239 -1.029 -5.670 1.00 98.25 73 VAL A O 1
ATOM 593 N N . LEU A 1 74 ? -3.734 0.599 -4.208 1.00 97.88 74 LEU A N 1
ATOM 594 C CA . LEU A 1 74 ? -4.444 0.016 -3.071 1.00 97.88 74 LEU A CA 1
ATOM 595 C C . LEU A 1 74 ? -5.841 0.631 -2.982 1.00 97.88 74 LEU A C 1
ATOM 597 O O . LEU A 1 74 ? -5.967 1.848 -2.922 1.00 97.88 74 LEU A O 1
ATOM 601 N N . ILE A 1 75 ? -6.891 -0.193 -2.916 1.00 96.88 75 ILE A N 1
ATOM 602 C CA . ILE A 1 75 ? -8.260 0.261 -2.626 1.00 96.88 75 ILE A CA 1
ATOM 603 C C . ILE A 1 75 ? -8.778 -0.505 -1.415 1.00 96.88 75 ILE A C 1
ATOM 605 O O . ILE A 1 75 ? -9.050 -1.703 -1.500 1.00 96.88 75 ILE A O 1
ATOM 609 N N . VAL A 1 76 ? -8.951 0.181 -0.285 1.00 94.69 76 VAL A N 1
ATOM 610 C CA . VAL A 1 76 ? -9.456 -0.421 0.954 1.00 94.69 76 VAL A CA 1
ATOM 611 C C . VAL A 1 76 ? -10.411 0.525 1.666 1.00 94.69 76 VAL A C 1
ATOM 613 O O . VAL A 1 76 ? -10.155 1.705 1.855 1.00 94.69 76 VAL A O 1
ATOM 616 N N . GLY A 1 77 ? -11.563 -0.001 2.076 1.00 89.38 77 GLY A N 1
ATOM 617 C CA . GLY A 1 77 ? -12.523 0.747 2.890 1.00 89.38 77 GLY A CA 1
ATOM 618 C C . GLY A 1 77 ? -13.057 2.045 2.299 1.00 89.38 77 GLY A C 1
ATOM 619 O O . GLY A 1 77 ? -13.395 2.953 3.058 1.00 89.38 77 GLY A O 1
ATOM 620 N N . GLY A 1 78 ? -13.162 2.097 0.970 1.00 92.62 78 GLY A N 1
ATOM 621 C CA . GLY A 1 78 ? -13.613 3.274 0.230 1.00 92.62 78 GLY A CA 1
ATOM 622 C C . GLY A 1 78 ? -12.536 4.346 0.059 1.00 92.62 78 GLY A C 1
ATOM 623 O O . GLY A 1 78 ? -12.854 5.433 -0.407 1.00 92.62 78 GLY A O 1
ATOM 624 N N . GLU A 1 79 ? -11.291 4.059 0.435 1.00 96.31 79 GLU A N 1
ATOM 625 C CA . GLU A 1 79 ? -10.127 4.907 0.178 1.00 96.31 79 GLU A CA 1
ATOM 626 C C . GLU A 1 79 ? -9.225 4.249 -0.855 1.00 96.31 79 GLU A C 1
ATOM 628 O O . GLU A 1 79 ? -9.195 3.018 -0.966 1.00 96.31 79 GLU A O 1
ATOM 633 N N . ALA A 1 80 ? -8.505 5.077 -1.607 1.00 98.00 80 ALA A N 1
ATOM 634 C CA . ALA A 1 80 ? -7.522 4.625 -2.567 1.00 98.00 80 ALA A CA 1
ATOM 635 C C . ALA A 1 80 ? -6.176 5.308 -2.350 1.00 98.00 80 ALA A C 1
ATOM 637 O O . ALA A 1 80 ? -6.114 6.479 -1.976 1.00 98.00 80 ALA A O 1
ATOM 638 N N . PHE A 1 81 ? -5.113 4.561 -2.624 1.00 98.38 81 PHE A N 1
ATOM 639 C CA . PHE A 1 81 ? -3.739 5.021 -2.517 1.00 98.38 81 PHE A CA 1
ATOM 640 C C . PHE A 1 81 ? -2.952 4.555 -3.741 1.00 98.38 81 PHE A C 1
ATOM 642 O O . PHE A 1 81 ? -3.109 3.413 -4.180 1.00 98.38 81 PHE A O 1
ATOM 649 N N . ALA A 1 82 ? -2.111 5.431 -4.281 1.00 97.94 82 ALA A N 1
ATOM 650 C CA . ALA A 1 82 ? -0.984 5.024 -5.106 1.00 97.94 82 ALA A CA 1
ATOM 651 C C . ALA A 1 82 ? 0.150 4.619 -4.159 1.00 97.94 82 ALA A C 1
ATOM 653 O O . ALA A 1 82 ? 0.488 5.383 -3.254 1.00 97.94 82 ALA A O 1
ATOM 654 N N . VAL A 1 83 ? 0.668 3.405 -4.317 1.00 96.62 83 VAL A N 1
ATOM 655 C CA . VAL A 1 83 ? 1.737 2.868 -3.474 1.00 96.62 83 VAL A CA 1
ATOM 656 C C . VAL A 1 83 ? 3.041 2.989 -4.237 1.00 96.62 83 VAL A C 1
ATOM 658 O O . VAL A 1 83 ? 3.140 2.496 -5.364 1.00 96.62 83 VAL A O 1
ATOM 661 N N . PHE A 1 84 ? 3.991 3.672 -3.618 1.00 95.06 84 PHE A N 1
ATOM 662 C CA . PHE A 1 84 ? 5.332 3.844 -4.134 1.00 95.06 84 PHE A CA 1
ATOM 663 C C . PHE A 1 84 ? 6.295 3.053 -3.272 1.00 95.06 84 PHE A C 1
ATOM 665 O O . PHE A 1 84 ? 6.175 3.067 -2.043 1.00 95.06 84 PHE A O 1
ATOM 672 N N . ASP A 1 85 ? 7.213 2.386 -3.941 1.00 92.62 85 ASP A N 1
ATOM 673 C CA . ASP A 1 85 ? 8.448 1.955 -3.330 1.00 92.62 85 ASP A CA 1
ATOM 674 C C . ASP A 1 85 ? 9.450 3.102 -3.440 1.00 92.62 85 ASP A C 1
ATOM 676 O O . ASP A 1 85 ? 9.530 3.778 -4.471 1.00 92.62 85 ASP A O 1
ATOM 680 N N . VAL A 1 86 ? 10.088 3.416 -2.324 1.00 90.88 86 VAL A N 1
ATOM 681 C CA . VAL A 1 86 ? 11.027 4.521 -2.200 1.00 90.88 86 VAL A CA 1
ATOM 682 C C . VAL A 1 86 ? 12.285 3.944 -1.588 1.00 90.88 86 VAL A C 1
ATOM 684 O O . VAL A 1 86 ? 12.263 3.510 -0.437 1.00 90.88 86 VAL A O 1
ATOM 687 N N . GLU A 1 87 ? 13.351 3.933 -2.373 1.00 84.25 87 GLU A N 1
ATOM 688 C CA . GLU A 1 87 ? 14.611 3.301 -2.005 1.00 84.25 87 GLU A CA 1
ATOM 689 C C . GLU A 1 87 ? 15.713 4.360 -1.921 1.00 84.25 87 GLU A C 1
ATOM 691 O O . GLU A 1 87 ? 15.994 5.058 -2.897 1.00 84.25 87 GLU A O 1
ATOM 696 N N . ASP A 1 88 ? 16.314 4.484 -0.737 1.00 79.56 88 ASP A N 1
ATOM 697 C CA . ASP A 1 88 ? 17.631 5.096 -0.523 1.00 79.56 88 ASP A CA 1
ATOM 698 C C . ASP A 1 88 ? 18.580 4.074 0.145 1.00 79.56 88 ASP A C 1
ATOM 700 O O . ASP A 1 88 ? 18.720 2.948 -0.328 1.00 79.56 88 ASP A O 1
ATOM 704 N N . ASP A 1 89 ? 19.207 4.415 1.275 1.00 73.19 89 ASP A N 1
ATOM 705 C CA . ASP A 1 89 ? 19.894 3.457 2.151 1.00 73.19 89 ASP A CA 1
ATOM 706 C C . ASP A 1 89 ? 18.908 2.521 2.896 1.00 73.19 89 ASP A C 1
ATOM 708 O O . ASP A 1 89 ? 19.328 1.579 3.582 1.00 73.19 89 ASP A O 1
ATOM 712 N N . VAL A 1 90 ? 17.601 2.800 2.823 1.00 68.81 90 VAL A N 1
ATOM 713 C CA . VAL A 1 90 ? 16.511 2.053 3.456 1.00 68.81 90 VAL A CA 1
ATOM 714 C C . VAL A 1 90 ? 15.336 1.902 2.483 1.00 68.81 90 VAL A C 1
ATOM 716 O O . VAL A 1 90 ? 14.941 2.851 1.815 1.00 68.81 90 VAL A O 1
ATOM 719 N N . ASP A 1 91 ? 14.706 0.725 2.465 1.00 73.12 91 ASP A N 1
ATOM 720 C CA . ASP A 1 91 ? 13.432 0.532 1.766 1.00 73.12 91 ASP A CA 1
ATOM 721 C C . ASP A 1 91 ? 12.258 1.122 2.542 1.00 73.12 91 ASP A C 1
ATOM 723 O O . ASP A 1 91 ? 12.004 0.763 3.703 1.00 73.12 91 ASP A O 1
ATOM 727 N N . GLU A 1 92 ? 11.468 1.955 1.871 1.00 85.88 92 GLU A N 1
ATOM 728 C CA . GLU A 1 92 ? 10.241 2.499 2.422 1.00 85.88 92 GLU A CA 1
ATOM 729 C C . 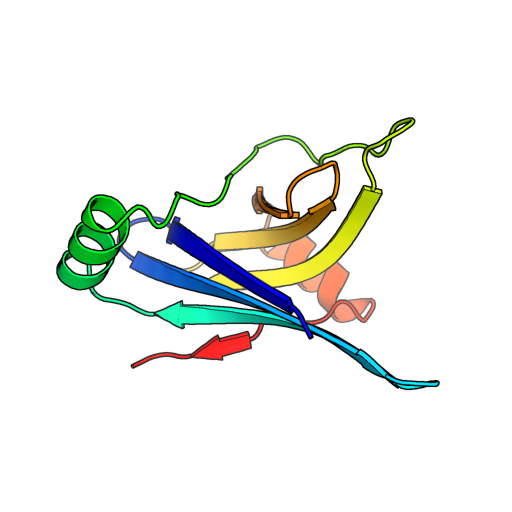GLU A 1 92 ? 9.053 2.394 1.460 1.00 85.88 92 GLU A C 1
ATOM 731 O O . GLU A 1 92 ? 9.059 2.845 0.320 1.00 85.88 92 GLU A O 1
ATOM 736 N N . ALA A 1 93 ? 7.936 1.898 1.993 1.00 91.12 93 ALA A N 1
ATOM 737 C CA . ALA A 1 93 ? 6.645 1.978 1.330 1.00 91.12 93 ALA A CA 1
ATOM 738 C C . ALA A 1 93 ? 5.953 3.323 1.617 1.00 91.12 93 ALA A C 1
ATOM 740 O O . ALA A 1 93 ? 5.511 3.568 2.749 1.00 91.12 93 ALA A O 1
ATOM 741 N N . VAL A 1 94 ? 5.745 4.146 0.585 1.00 94.69 94 VAL A N 1
ATOM 742 C CA . VAL A 1 94 ? 5.005 5.414 0.688 1.00 94.69 94 VAL A CA 1
ATOM 743 C C . VAL A 1 94 ? 3.627 5.295 0.042 1.00 94.69 94 VAL A C 1
ATOM 745 O O . VAL A 1 94 ? 3.475 5.085 -1.161 1.00 94.69 94 VAL A O 1
ATOM 748 N N . LEU A 1 95 ? 2.579 5.483 0.845 1.00 97.19 95 LEU A N 1
ATOM 749 C CA . LEU A 1 95 ? 1.196 5.499 0.377 1.00 97.19 95 LEU A CA 1
ATOM 750 C C . LEU A 1 95 ? 0.738 6.937 0.135 1.00 97.19 95 LEU A C 1
ATOM 752 O O . LEU A 1 95 ? 0.652 7.739 1.067 1.00 97.19 95 LEU A O 1
ATOM 756 N N . VAL A 1 96 ? 0.358 7.244 -1.103 1.00 98.00 96 VAL A N 1
ATOM 757 C CA . VAL A 1 96 ? -0.165 8.559 -1.486 1.00 98.00 96 VAL A CA 1
ATOM 758 C C . VAL A 1 96 ? -1.672 8.472 -1.704 1.00 98.00 96 VAL A C 1
ATOM 760 O O . VAL A 1 96 ? -2.102 7.767 -2.621 1.00 98.00 96 VAL A O 1
ATOM 763 N N . PRO A 1 97 ? -2.505 9.167 -0.905 1.00 97.94 97 PRO A N 1
ATOM 764 C CA . PRO A 1 97 ? -3.947 9.184 -1.110 1.00 97.94 97 PRO A CA 1
ATOM 765 C C . PRO A 1 97 ? -4.308 9.696 -2.507 1.00 97.94 97 PRO A C 1
ATOM 767 O O . PRO A 1 97 ? -3.847 10.751 -2.942 1.00 97.94 97 PRO A O 1
ATOM 770 N N . ILE A 1 98 ? -5.188 8.973 -3.193 1.00 98.38 98 ILE A N 1
ATOM 771 C CA . ILE A 1 98 ? -5.751 9.366 -4.487 1.00 98.38 98 ILE A CA 1
ATOM 772 C C . ILE A 1 98 ? -7.274 9.226 -4.458 1.00 98.38 98 ILE A C 1
ATOM 774 O O . ILE A 1 98 ? -7.849 8.499 -3.647 1.00 98.38 98 ILE A O 1
ATOM 778 N N . SER A 1 99 ? -7.965 9.923 -5.362 1.00 98.19 99 SER A N 1
ATOM 779 C CA . SER A 1 99 ? -9.411 9.723 -5.510 1.00 98.19 99 SER A CA 1
ATOM 780 C C . SER A 1 99 ? -9.717 8.327 -6.068 1.00 98.19 99 SER A C 1
ATOM 782 O O . SER A 1 99 ? -8.946 7.799 -6.868 1.00 98.19 99 SER A O 1
ATOM 784 N N . LEU A 1 100 ? -10.879 7.754 -5.728 1.00 98.31 100 LEU A N 1
ATOM 785 C CA . LEU A 1 100 ? -11.339 6.485 -6.318 1.00 98.31 100 LEU A CA 1
ATOM 786 C C . LEU A 1 100 ? -11.400 6.553 -7.852 1.00 98.31 100 LEU A C 1
ATOM 788 O O . LEU A 1 100 ? -11.008 5.611 -8.529 1.00 98.31 100 LEU A O 1
ATOM 792 N N . ARG A 1 101 ? -11.808 7.703 -8.400 1.00 98.19 101 ARG A N 1
ATOM 793 C CA . ARG A 1 101 ? -11.819 7.946 -9.848 1.00 98.19 101 ARG A CA 1
ATOM 794 C C . ARG A 1 101 ? -10.419 7.862 -10.457 1.00 98.19 101 ARG A C 1
ATOM 796 O O . ARG A 1 101 ? -10.255 7.328 -11.549 1.00 98.19 101 ARG A O 1
ATOM 803 N N . GLU A 1 102 ? -9.416 8.409 -9.775 1.00 98.38 102 GLU A N 1
ATOM 804 C CA . GLU A 1 102 ? -8.029 8.338 -10.239 1.00 98.38 102 GLU A CA 1
ATOM 805 C C . GLU A 1 102 ? -7.476 6.917 -10.121 1.00 98.38 102 GLU A C 1
ATOM 807 O O . GLU A 1 102 ? -6.843 6.428 -11.051 1.00 98.38 102 GLU A O 1
ATOM 812 N N . ALA A 1 103 ? -7.789 6.222 -9.029 1.00 98.38 103 ALA A N 1
ATOM 813 C CA . ALA A 1 103 ? -7.444 4.818 -8.843 1.00 98.38 103 ALA A CA 1
ATOM 814 C C . ALA A 1 103 ? -7.986 3.950 -9.990 1.00 98.38 103 ALA A C 1
ATOM 816 O O . ALA A 1 103 ? -7.241 3.197 -10.614 1.00 98.38 103 ALA A O 1
ATOM 817 N N . GLU A 1 104 ? -9.268 4.107 -10.323 1.00 97.94 104 GLU A N 1
ATOM 818 C CA . GLU A 1 104 ? -9.898 3.443 -11.465 1.00 97.94 104 GLU A CA 1
ATOM 819 C C . GLU A 1 104 ? -9.226 3.818 -12.787 1.00 97.94 104 GLU A C 1
ATOM 821 O O . GLU A 1 104 ? -8.962 2.938 -13.604 1.00 97.94 104 GLU A O 1
ATOM 826 N N . ARG A 1 105 ? -8.887 5.099 -12.991 1.00 98.44 105 ARG A N 1
ATOM 827 C CA . ARG A 1 105 ? -8.170 5.554 -14.190 1.00 98.44 105 ARG A CA 1
ATOM 828 C C . ARG A 1 105 ? -6.821 4.853 -14.350 1.00 98.44 105 ARG A C 1
ATOM 830 O O . ARG A 1 105 ? -6.511 4.415 -15.455 1.00 98.44 105 ARG A O 1
ATOM 837 N N . LEU A 1 106 ? -6.032 4.759 -13.280 1.00 98.25 106 LEU A N 1
ATOM 838 C CA . LEU A 1 106 ? -4.727 4.090 -13.283 1.00 98.25 106 LEU A CA 1
ATOM 839 C C . LEU A 1 106 ? -4.878 2.598 -13.588 1.00 98.25 106 LEU A C 1
ATOM 841 O O . LEU A 1 106 ? -4.191 2.074 -14.462 1.00 98.25 106 LEU A O 1
ATOM 845 N N . ILE A 1 107 ? -5.829 1.931 -12.935 1.00 97.62 107 ILE A N 1
ATOM 846 C CA . ILE A 1 107 ? -6.083 0.501 -13.139 1.00 97.62 107 ILE A CA 1
ATOM 847 C C . ILE A 1 107 ? -6.553 0.219 -14.572 1.00 97.62 107 ILE A C 1
ATOM 849 O O . ILE A 1 107 ? -6.062 -0.709 -15.209 1.00 97.62 107 ILE A O 1
ATOM 853 N N . CYS A 1 108 ? -7.434 1.052 -15.133 1.00 97.50 108 CYS A N 1
ATOM 854 C CA . CYS A 1 108 ? -7.854 0.947 -16.534 1.00 97.50 108 CYS A CA 1
ATOM 855 C C . CYS A 1 108 ? -6.701 1.155 -17.530 1.00 97.50 108 CYS A C 1
ATOM 857 O O . CYS A 1 108 ? -6.793 0.707 -18.670 1.00 97.50 108 CYS A O 1
ATOM 859 N N . ARG A 1 109 ? -5.621 1.829 -17.118 1.00 97.62 109 ARG A N 1
ATOM 860 C CA . ARG A 1 109 ? -4.390 2.007 -17.905 1.00 97.62 109 ARG A CA 1
ATOM 861 C C . ARG A 1 109 ? -3.360 0.896 -17.681 1.00 97.62 109 ARG A C 1
ATOM 863 O O . ARG A 1 109 ? -2.271 0.981 -18.235 1.00 97.62 109 ARG A O 1
ATOM 870 N N . GLY A 1 110 ? -3.703 -0.131 -16.906 1.00 97.19 110 GLY A N 1
ATOM 871 C CA . GLY A 1 110 ? -2.854 -1.295 -16.665 1.00 97.19 110 GLY A CA 1
ATOM 872 C C . GLY A 1 110 ? -2.115 -1.286 -15.329 1.00 97.19 110 GLY A C 1
ATOM 873 O O . GLY A 1 110 ? -1.351 -2.213 -15.079 1.00 97.19 110 GLY A O 1
ATOM 874 N N . ALA A 1 111 ? -2.337 -0.298 -14.452 1.00 97.38 111 ALA A N 1
ATOM 875 C CA . ALA A 1 111 ? -1.758 -0.344 -13.112 1.00 97.38 111 ALA A CA 1
ATOM 876 C C . ALA A 1 111 ? -2.272 -1.567 -12.336 1.00 97.38 111 ALA A C 1
ATOM 878 O O . ALA A 1 111 ? -3.475 -1.858 -12.322 1.00 97.38 111 ALA A O 1
ATOM 879 N N . ARG A 1 112 ? -1.360 -2.259 -11.645 1.00 96.88 112 ARG A N 1
ATOM 880 C CA . ARG A 1 112 ? -1.704 -3.387 -10.775 1.00 96.88 112 ARG A CA 1
ATOM 881 C C . ARG A 1 112 ? -2.576 -2.914 -9.613 1.00 96.88 112 ARG A C 1
ATOM 883 O O . ARG A 1 112 ? -2.393 -1.819 -9.080 1.00 96.88 112 ARG A O 1
ATOM 890 N N . ARG A 1 113 ? -3.505 -3.765 -9.174 1.00 97.19 113 ARG A N 1
ATOM 891 C CA . ARG A 1 113 ? -4.130 -3.631 -7.851 1.00 97.19 113 ARG A CA 1
ATOM 892 C C . ARG A 1 113 ? -3.235 -4.317 -6.828 1.00 97.19 113 ARG A C 1
ATOM 894 O O . ARG A 1 113 ? -2.843 -5.455 -7.063 1.00 97.19 113 ARG A O 1
ATOM 901 N N . CYS A 1 114 ? -2.948 -3.655 -5.710 1.00 96.69 114 CYS A N 1
ATOM 902 C CA . CYS A 1 114 ? -2.167 -4.274 -4.641 1.00 96.69 114 CYS A CA 1
ATOM 903 C C . CYS A 1 114 ? -2.899 -5.504 -4.085 1.00 96.69 114 CYS A C 1
ATOM 905 O O . CYS A 1 114 ? -4.133 -5.505 -3.970 1.00 96.69 114 CYS A O 1
ATOM 907 N N . THR A 1 115 ? -2.144 -6.528 -3.692 1.00 96.69 115 THR A N 1
ATOM 908 C CA . THR A 1 115 ? -2.718 -7.733 -3.085 1.00 96.69 115 THR A CA 1
ATOM 909 C C . THR A 1 115 ? -3.171 -7.427 -1.661 1.00 96.69 115 THR A C 1
ATOM 911 O O . THR A 1 115 ? -2.395 -6.925 -0.851 1.00 96.69 115 THR A O 1
ATOM 914 N N . VAL A 1 116 ? -4.425 -7.756 -1.334 1.00 96.81 116 VAL A N 1
ATOM 915 C CA . VAL A 1 116 ? -4.975 -7.615 0.022 1.00 96.81 116 VAL A CA 1
ATOM 916 C C . VAL A 1 116 ? -5.437 -8.973 0.536 1.00 96.81 116 VAL A C 1
ATOM 918 O O . VAL A 1 116 ? -6.360 -9.571 -0.017 1.00 96.81 116 VAL A O 1
ATOM 921 N N . ILE A 1 117 ? -4.840 -9.432 1.632 1.00 96.88 117 ILE A N 1
ATOM 922 C CA . ILE A 1 117 ? -5.221 -10.670 2.316 1.00 96.88 117 ILE A CA 1
ATOM 923 C C . ILE A 1 117 ? -6.095 -10.306 3.516 1.00 96.88 117 ILE A C 1
ATOM 925 O O . ILE A 1 117 ? -5.641 -9.657 4.457 1.00 96.88 117 ILE A O 1
ATOM 929 N N . ASN A 1 118 ? -7.362 -10.722 3.489 1.00 92.88 118 ASN A N 1
ATOM 930 C CA . ASN A 1 118 ? -8.269 -10.583 4.627 1.00 92.88 118 ASN A CA 1
ATOM 931 C C . ASN A 1 118 ? -8.266 -11.884 5.440 1.00 92.88 118 ASN A C 1
ATOM 933 O O . ASN A 1 118 ? -8.606 -12.932 4.896 1.00 92.88 118 ASN A O 1
ATOM 937 N N . ARG A 1 119 ? -7.899 -11.791 6.720 1.00 84.12 119 ARG A N 1
ATOM 938 C C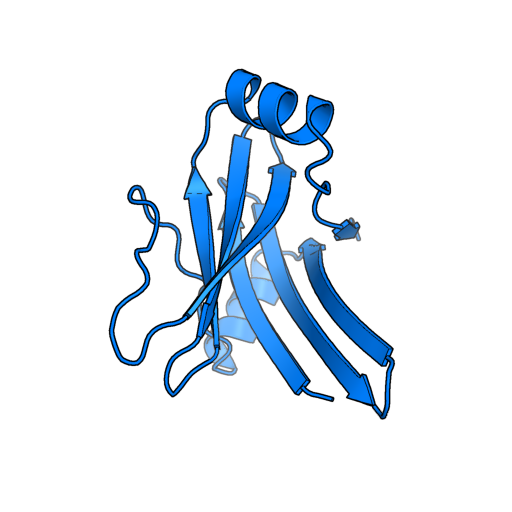A . ARG A 1 119 ? -7.918 -12.877 7.709 1.00 84.12 119 ARG A CA 1
ATOM 939 C C . ARG A 1 119 ? -8.816 -12.529 8.890 1.00 84.12 119 ARG A C 1
ATOM 941 O O . ARG A 1 119 ? -9.105 -11.320 9.064 1.00 84.12 119 ARG A O 1
#

Secondary structure (DSSP, 8-state):
-EEEEEEEEETTEEEEEEEEEEEETTEEEEEEEEEEE-HHHHHHHHHTTPPBPEE-SS----BTTBEEEEEEEEEETTEEEEEEEEESSSEEEEEEEE-HHHHHHHHHTTPPBPEEE--

Radius of gyration: 14.29 Å; chains: 1; bounding box: 34×29×38 Å

Organism: Bacillus cereus (strain G9842) (NCBI:txid405531)

pLDDT: mean 93.42, std 5.26, range [68.81, 98.44]

Foldseek 3Di:
DDKAWAWEDDPQWIWIW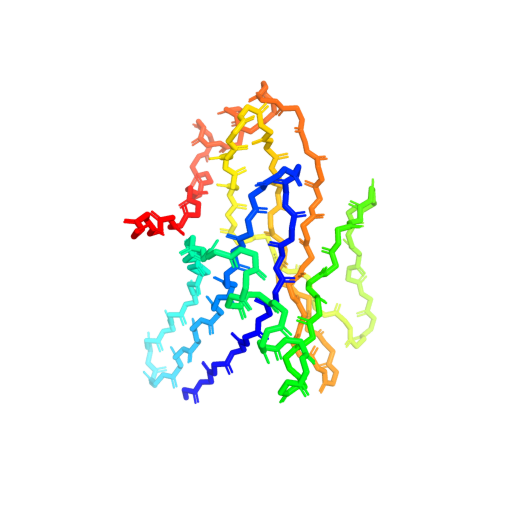IWDWDDDDPDTDTAIETETDHPVVSVVVVVVVHYHAAEDQDQDDDDDQKDKDFAAWEDDPQWIWGWIFIDGVDTGIYTHTDHPVVNVVCVVVPGHYHHYHYD

Sequence (119 aa):
MYVYIGNVKIRNRFFLLVKIEVEVGNVAIEEFVFIRISEQEARTLLVGGIQRCTISNCIPRSHDDLEVEFICVLIVGGEAFAVFDVEDDVDEAVLVPISLREAERLICRGARRCTVINR